Protein AF-A0A355IVJ0-F1 (afdb_monomer_lite)

Foldseek 3Di:
DDDDDDDDDDDDDWDWDDDPDDDDPLDDDPFGETEDDDLDLVRLLVVLVVCVVVVTQAYEEFHADPQLAGPLVSLLVSCVSNPPHAYEYEASCLVHPDNLVNLVSNLSSPHQEYEYCLNDQHVVVNQVSQQVSVVSCVNSHAYAHEHQDAPVCVVVSCVRHVHSHYDHPHND

pLDDT: mean 80.06, std 24.06, range [18.11, 98.75]

Radius of gyration: 15.62 Å; chains: 1; bounding box: 36×38×39 Å

Sequence (172 aa):
MKFVYISSFKNSQLSWFLYHWQSRPYVKYKSRFCIFTSEEPEIMKTDIQHCRELGVTGIVLGILTTGNQIDIERTRELVELAHPMQVTFHKAFDETPDYRQALEDVIAAGALRILTSGTKSTATEGSEILNEMIAQASGRIKIVAAGKITSENIDKLSKIINTNEFHGKRIV

Structure (mmCIF, N/CA/C/O backbone):
data_AF-A0A355IVJ0-F1
#
_entry.id   AF-A0A355IVJ0-F1
#
loop_
_atom_site.group_PDB
_atom_site.id
_atom_site.type_symbol
_atom_site.label_atom_id
_atom_site.label_alt_id
_atom_site.label_comp_id
_atom_site.label_asym_id
_atom_site.label_entity_id
_atom_site.label_seq_id
_atom_site.pdbx_PDB_ins_code
_atom_site.Cartn_x
_atom_site.Cartn_y
_atom_site.Cartn_z
_atom_site.occupancy
_atom_site.B_iso_or_equiv
_atom_site.auth_seq_id
_atom_site.auth_comp_id
_atom_site.auth_asym_id
_atom_site.auth_atom_id
_atom_site.pdbx_PDB_model_num
ATOM 1 N N . MET A 1 1 ? -8.416 17.408 -24.356 1.00 39.69 1 MET A N 1
ATOM 2 C CA . MET A 1 1 ? -7.538 18.235 -23.501 1.00 39.69 1 MET A CA 1
ATOM 3 C C . MET A 1 1 ? -8.299 18.613 -22.239 1.00 39.69 1 MET A C 1
ATOM 5 O O . MET A 1 1 ? -9.237 19.388 -22.333 1.00 39.69 1 MET A O 1
ATOM 9 N N . LYS A 1 2 ? -7.949 18.011 -21.099 1.00 18.11 2 LYS A N 1
ATOM 10 C CA . LYS A 1 2 ? -8.180 18.518 -19.736 1.00 18.11 2 LYS A CA 1
ATOM 11 C C . LYS A 1 2 ? -7.270 17.702 -18.817 1.00 18.11 2 LYS A C 1
ATOM 13 O O . LYS A 1 2 ? -7.340 16.479 -18.790 1.00 18.11 2 LYS A O 1
ATOM 18 N N . PHE A 1 3 ? -6.327 18.405 -18.210 1.00 25.77 3 PHE A N 1
ATOM 19 C CA . PHE A 1 3 ? -5.285 17.891 -17.332 1.00 25.77 3 PHE A CA 1
ATOM 20 C C . PHE A 1 3 ? -5.854 17.659 -15.931 1.00 25.77 3 PHE A C 1
ATOM 22 O O . PHE A 1 3 ? -6.713 18.432 -15.518 1.00 25.77 3 PHE A O 1
ATOM 29 N N . VAL A 1 4 ? -5.308 16.700 -15.170 1.00 23.66 4 VAL A N 1
ATOM 30 C CA . VAL A 1 4 ? -5.315 16.794 -13.701 1.00 23.66 4 VAL A CA 1
ATOM 31 C C . VAL A 1 4 ? -3.930 16.476 -13.129 1.00 23.66 4 VAL A C 1
ATOM 33 O O . VAL A 1 4 ? -3.169 15.610 -13.579 1.00 23.66 4 VAL A O 1
ATOM 36 N N . TYR A 1 5 ? -3.593 17.337 -12.187 1.00 23.28 5 TYR A N 1
ATOM 37 C CA . TYR A 1 5 ? -2.316 17.702 -11.613 1.00 23.28 5 TYR A CA 1
ATOM 38 C C . TYR A 1 5 ? -2.216 17.024 -10.238 1.00 23.28 5 TYR A C 1
ATOM 40 O O . TYR A 1 5 ? -3.223 16.905 -9.548 1.00 23.28 5 TYR A O 1
ATOM 48 N N . ILE A 1 6 ? -1.028 16.556 -9.853 1.00 26.31 6 ILE A N 1
ATOM 49 C CA . ILE A 1 6 ? -0.731 16.249 -8.449 1.00 26.31 6 ILE A CA 1
ATOM 50 C C . ILE A 1 6 ? 0.148 17.411 -8.015 1.00 26.31 6 ILE A C 1
ATOM 52 O O . ILE A 1 6 ? 1.312 17.467 -8.408 1.00 26.31 6 ILE A O 1
ATOM 56 N N . SER A 1 7 ? -0.416 18.357 -7.274 1.00 24.23 7 SER A N 1
ATOM 57 C CA . SER A 1 7 ? 0.382 19.260 -6.456 1.00 24.23 7 SER A CA 1
ATOM 58 C C . SER A 1 7 ? -0.069 19.154 -5.020 1.00 24.23 7 SER A C 1
ATOM 60 O O . SER A 1 7 ? -1.238 19.367 -4.711 1.00 24.23 7 SER A O 1
ATOM 62 N N . SER A 1 8 ? 0.908 18.874 -4.166 1.00 33.38 8 SER A N 1
ATOM 63 C CA . SER A 1 8 ? 0.961 19.377 -2.798 1.00 33.38 8 SER A CA 1
ATOM 64 C C . SER A 1 8 ? 0.423 20.811 -2.737 1.00 33.38 8 SER A C 1
ATOM 66 O O . SER A 1 8 ? 0.804 21.593 -3.601 1.00 33.38 8 SER A O 1
ATOM 68 N N . PHE A 1 9 ? -0.463 21.136 -1.788 1.00 29.95 9 PHE A N 1
ATOM 69 C CA . PHE A 1 9 ? -0.455 22.385 -1.008 1.00 29.95 9 PHE A CA 1
ATOM 70 C C . PHE A 1 9 ? -1.625 22.418 0.002 1.00 29.95 9 PHE A C 1
ATOM 72 O O . PHE A 1 9 ? -2.788 22.402 -0.377 1.00 29.95 9 PHE A O 1
ATOM 79 N N . LYS A 1 10 ? -1.242 22.460 1.285 1.00 33.12 10 LYS A N 1
ATOM 80 C CA . LYS A 1 10 ? -1.779 23.206 2.443 1.00 33.12 10 LYS A CA 1
ATOM 81 C C . LYS A 1 10 ? -3.287 23.538 2.496 1.00 33.12 10 LYS A C 1
ATOM 83 O O . LYS A 1 10 ? -3.787 24.307 1.688 1.00 33.12 10 LYS A O 1
ATOM 88 N N . ASN A 1 11 ? -3.901 23.125 3.608 1.00 31.59 11 ASN A N 1
ATOM 89 C CA . ASN A 1 11 ? -5.179 23.589 4.171 1.00 31.59 11 ASN A CA 1
ATOM 90 C C . ASN A 1 11 ? -6.473 23.051 3.527 1.00 31.59 11 ASN A C 1
ATOM 92 O O . ASN A 1 11 ? -7.209 23.777 2.874 1.00 31.59 11 ASN A O 1
ATOM 96 N N . SER A 1 12 ? -6.798 21.804 3.888 1.00 37.84 12 SER A N 1
ATOM 97 C CA . SER A 1 12 ? -8.143 21.198 3.968 1.00 37.84 12 SER A CA 1
ATOM 98 C C . SER A 1 12 ? -8.993 20.992 2.693 1.00 37.84 12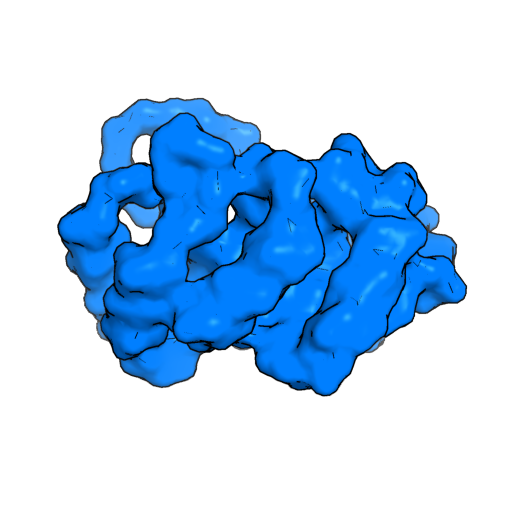 SER A C 1
ATOM 100 O O . SER A 1 12 ? -9.082 21.842 1.816 1.00 37.84 12 SER A O 1
ATOM 102 N N . GLN A 1 13 ? -9.717 19.862 2.732 1.00 42.84 13 GLN A N 1
ATOM 103 C CA . GLN A 1 13 ? -10.940 19.474 2.009 1.00 42.84 13 GLN A CA 1
ATOM 104 C C . GLN A 1 13 ? -10.810 18.807 0.624 1.00 42.84 13 GLN A C 1
ATOM 106 O O . GLN A 1 13 ? -10.668 19.451 -0.408 1.00 42.84 13 GLN A O 1
ATOM 111 N N . LEU A 1 14 ? -10.943 17.471 0.654 1.00 35.22 14 LEU A N 1
ATOM 112 C CA . LEU A 1 14 ? -11.490 16.567 -0.373 1.00 35.22 14 LEU A CA 1
ATOM 113 C C . LEU A 1 14 ? -11.208 16.898 -1.854 1.00 35.22 14 LEU A C 1
ATOM 115 O O . LEU A 1 14 ? -11.867 17.731 -2.475 1.00 35.22 14 LEU A O 1
ATOM 119 N N . SER A 1 15 ? -10.331 16.105 -2.484 1.00 36.91 15 SER A N 1
ATOM 120 C CA . SER A 1 15 ? -10.217 16.063 -3.949 1.00 36.91 15 SER A CA 1
ATOM 121 C C . SER A 1 15 ? -11.102 14.956 -4.543 1.00 36.91 15 SER A C 1
ATOM 123 O O . SER A 1 15 ? -10.927 13.768 -4.268 1.00 36.91 15 SER A O 1
ATOM 125 N N . TRP A 1 16 ? -12.075 15.346 -5.371 1.00 34.88 16 TRP A N 1
ATOM 126 C CA . TRP A 1 16 ? -12.941 14.425 -6.112 1.00 34.88 16 TRP A CA 1
ATOM 127 C C . TRP A 1 16 ? -12.289 14.013 -7.431 1.00 34.88 16 TRP A C 1
ATOM 129 O O . TRP A 1 16 ? -12.032 14.860 -8.286 1.00 34.88 16 TRP A O 1
ATOM 139 N N . PHE A 1 17 ? -12.112 12.710 -7.655 1.00 35.81 17 PHE A N 1
ATOM 140 C CA . PHE A 1 17 ? -11.726 12.189 -8.965 1.00 35.81 17 PHE A CA 1
ATOM 141 C C . PHE A 1 17 ? -12.878 11.402 -9.606 1.00 35.81 17 PHE A C 1
ATOM 143 O O . PHE A 1 17 ? -13.238 10.307 -9.174 1.00 35.81 17 PHE A O 1
ATOM 150 N N . LEU A 1 18 ? -13.451 11.959 -10.678 1.00 29.41 18 LEU A N 1
ATOM 151 C CA . LEU A 1 18 ? -14.321 11.244 -11.615 1.00 29.41 18 LEU A CA 1
ATOM 152 C C . LEU A 1 18 ? -13.443 10.613 -12.701 1.00 29.41 18 LEU A C 1
ATOM 154 O O . LEU A 1 18 ? -13.038 11.293 -13.639 1.00 29.41 18 LEU A O 1
ATOM 158 N N . TYR A 1 19 ? -13.158 9.316 -12.595 1.00 33.94 19 TYR A N 1
ATOM 159 C CA . TYR A 1 19 ? -12.559 8.572 -13.703 1.00 33.94 19 TYR A CA 1
ATOM 160 C C . TYR A 1 19 ? -13.661 7.937 -14.561 1.00 33.94 19 TYR A C 1
ATOM 162 O O . TYR A 1 19 ? -14.462 7.130 -14.087 1.00 33.94 19 TYR A O 1
ATOM 170 N N . HIS A 1 20 ? -13.704 8.293 -15.846 1.00 27.45 20 HIS A N 1
ATOM 171 C CA . HIS A 1 20 ? -14.406 7.524 -16.873 1.00 27.45 20 HIS A CA 1
ATOM 172 C C . HIS A 1 20 ? -13.421 6.530 -17.486 1.00 27.45 20 HIS A C 1
ATOM 174 O O . HIS A 1 20 ? -12.603 6.886 -18.325 1.00 27.45 20 HIS A O 1
ATOM 180 N N . TRP A 1 21 ? -13.494 5.282 -17.024 1.00 37.47 21 TRP A N 1
ATOM 181 C CA . TRP A 1 21 ? -12.596 4.208 -17.434 1.00 37.47 21 TRP A CA 1
ATOM 182 C C . TRP A 1 21 ? -13.179 3.426 -18.618 1.00 37.47 21 TRP A C 1
ATOM 184 O O . TRP A 1 21 ? -14.100 2.624 -18.436 1.00 37.47 21 TRP A O 1
ATOM 194 N N . GLN A 1 22 ? -12.678 3.652 -19.835 1.00 27.97 22 GLN A N 1
ATOM 195 C CA . GLN A 1 22 ? -13.013 2.803 -20.984 1.00 27.97 22 GLN A CA 1
ATOM 196 C C . GLN A 1 22 ? -12.152 1.530 -20.996 1.00 27.97 22 GLN A C 1
ATOM 198 O O . GLN A 1 22 ? -10.957 1.542 -20.717 1.00 27.97 22 GLN A O 1
ATOM 203 N N . SER A 1 23 ? -12.810 0.416 -21.307 1.00 31.77 23 SER A N 1
ATOM 204 C CA . SER A 1 23 ? -12.329 -0.966 -21.273 1.00 31.77 23 SER A CA 1
ATOM 205 C C . SER A 1 23 ? -10.988 -1.192 -21.985 1.00 31.77 23 SER A C 1
ATOM 207 O O . SER A 1 23 ? -10.923 -1.196 -23.214 1.00 31.77 23 SER A O 1
ATOM 209 N N . ARG A 1 24 ? -9.940 -1.485 -21.204 1.00 39.56 24 ARG A N 1
ATOM 210 C CA . ARG A 1 24 ? -8.708 -2.163 -21.642 1.00 39.56 24 ARG A CA 1
ATOM 211 C C . ARG A 1 24 ? -8.540 -3.463 -20.838 1.00 39.56 24 ARG A C 1
ATOM 213 O O . ARG A 1 24 ? -8.935 -3.481 -19.672 1.00 39.56 24 ARG A O 1
ATOM 220 N N . PRO A 1 25 ? -7.958 -4.534 -21.411 1.00 41.66 25 PRO A N 1
ATOM 221 C CA . PRO A 1 25 ? -7.935 -5.876 -20.804 1.00 41.66 25 PRO A CA 1
ATOM 222 C C . PRO A 1 25 ? -7.229 -5.969 -19.439 1.00 41.66 25 PRO A C 1
ATOM 224 O O . PRO A 1 25 ? -7.447 -6.936 -18.717 1.00 41.66 25 PRO A O 1
ATOM 227 N N . TYR A 1 26 ? -6.445 -4.956 -19.061 1.00 41.47 26 TYR A N 1
ATOM 228 C CA . TYR A 1 26 ? -5.620 -4.945 -17.849 1.00 41.47 26 TYR A CA 1
ATOM 229 C C . TYR A 1 26 ? -6.186 -4.128 -16.681 1.00 41.47 26 TYR A C 1
ATOM 231 O O . TYR A 1 26 ? -5.551 -4.067 -15.637 1.00 41.47 26 TYR A O 1
ATOM 239 N N . VAL A 1 27 ? -7.353 -3.484 -16.816 1.00 38.84 27 VAL A N 1
ATOM 240 C CA . VAL A 1 27 ? -7.936 -2.703 -15.710 1.00 38.84 27 VAL A CA 1
ATOM 241 C C . VAL A 1 27 ? -9.449 -2.882 -15.663 1.00 38.84 27 VAL A C 1
ATOM 243 O O . VAL A 1 27 ? -10.167 -2.562 -16.612 1.00 38.84 27 VAL A O 1
ATOM 246 N N . LYS A 1 28 ? -9.928 -3.412 -14.533 1.00 34.94 28 LYS A N 1
ATOM 247 C CA . LYS A 1 28 ? -11.289 -3.937 -14.353 1.00 34.94 28 LYS A CA 1
ATOM 248 C C . LYS A 1 28 ? -12.100 -3.247 -13.245 1.00 34.94 28 LYS A C 1
ATOM 250 O O . LYS A 1 28 ? -12.957 -3.891 -12.649 1.00 34.94 28 LYS A O 1
ATOM 255 N N . TYR A 1 29 ? -11.900 -1.955 -12.966 1.00 35.50 29 TYR A N 1
ATOM 256 C CA . TYR A 1 29 ? -12.666 -1.295 -11.895 1.00 35.50 29 TYR A CA 1
ATOM 257 C C . TYR A 1 29 ? -13.297 0.039 -12.326 1.00 35.50 29 TYR A C 1
ATOM 259 O O . TYR A 1 29 ? -12.627 1.056 -12.470 1.00 35.50 29 TYR A O 1
ATOM 267 N N . LYS A 1 30 ? -14.631 0.040 -12.489 1.00 36.62 30 LYS A N 1
ATOM 268 C CA . LYS A 1 30 ? -15.478 1.250 -12.464 1.00 36.62 30 LYS A CA 1
ATOM 269 C C . LYS A 1 30 ? -15.680 1.680 -11.006 1.00 36.62 30 LYS A C 1
ATOM 271 O O . LYS A 1 30 ? -16.764 1.511 -10.457 1.00 36.62 30 LYS A O 1
ATOM 276 N N . SER A 1 31 ? -14.637 2.160 -10.346 1.00 48.16 31 SER A N 1
ATOM 277 C CA . SER A 1 31 ? -14.688 2.466 -8.911 1.00 48.16 31 SER A CA 1
ATOM 278 C C . SER A 1 31 ? -14.420 3.943 -8.644 1.00 48.16 31 SER A C 1
ATOM 280 O O . SER A 1 31 ? -13.450 4.507 -9.148 1.00 48.16 31 SER A O 1
ATOM 282 N N . ARG A 1 32 ? -15.293 4.562 -7.842 1.00 58.75 32 ARG A N 1
ATOM 283 C CA . ARG A 1 32 ? -15.117 5.920 -7.307 1.00 58.75 32 ARG A CA 1
ATOM 284 C C . ARG A 1 32 ? -14.313 5.800 -6.015 1.00 58.75 32 ARG A C 1
ATOM 286 O O . ARG A 1 32 ? -14.686 4.990 -5.163 1.00 58.75 32 ARG A O 1
ATOM 293 N N . PHE A 1 33 ? -13.237 6.576 -5.899 1.00 58.03 33 PHE A N 1
ATOM 294 C CA . PHE A 1 33 ? -12.372 6.602 -4.721 1.00 58.03 33 PHE A CA 1
ATOM 295 C C . PHE A 1 33 ? -12.232 8.019 -4.169 1.00 58.03 33 PHE A C 1
ATOM 297 O O . PHE A 1 33 ? -12.072 8.961 -4.945 1.00 58.03 33 PHE A O 1
ATOM 304 N N . CYS A 1 34 ? -12.234 8.148 -2.843 1.00 69.75 34 CYS A N 1
ATOM 305 C CA . CYS A 1 34 ? -11.724 9.334 -2.151 1.00 69.75 34 CYS A CA 1
ATOM 306 C C . CYS A 1 34 ? -10.247 9.123 -1.796 1.00 69.75 34 CYS A C 1
ATOM 308 O O . CYS A 1 34 ? -9.872 8.012 -1.425 1.00 69.75 34 CYS A O 1
ATOM 310 N N . ILE A 1 35 ? -9.413 10.159 -1.920 1.00 71.94 35 ILE A N 1
ATOM 311 C CA . ILE A 1 35 ? -7.981 10.097 -1.586 1.00 71.94 35 ILE A CA 1
ATOM 312 C C . ILE A 1 35 ? -7.712 11.017 -0.400 1.00 71.94 35 ILE A C 1
ATOM 314 O O . ILE A 1 35 ? -8.004 12.212 -0.469 1.00 71.94 35 ILE A O 1
ATOM 318 N N . PHE A 1 36 ? -7.121 10.461 0.652 1.00 71.44 36 PHE A N 1
ATOM 319 C CA . PHE A 1 36 ? -6.747 11.172 1.866 1.00 71.44 36 PHE A CA 1
ATOM 320 C C . PHE A 1 36 ? -5.235 11.331 1.945 1.00 71.44 36 PHE A C 1
ATOM 322 O O . PHE A 1 36 ? -4.497 10.371 1.744 1.00 71.44 36 PHE A O 1
ATOM 329 N N . THR A 1 37 ? -4.792 12.554 2.230 1.00 64.38 37 THR A N 1
ATOM 330 C CA . THR A 1 37 ? -3.374 12.906 2.423 1.00 64.38 37 THR A CA 1
ATOM 331 C C . THR A 1 37 ? -3.131 13.653 3.733 1.00 64.38 37 THR A C 1
ATOM 333 O O . THR A 1 37 ? -2.023 14.124 3.960 1.00 64.38 37 THR A O 1
ATOM 336 N N . SER A 1 38 ? -4.173 13.860 4.545 1.00 61.69 38 SER A N 1
ATOM 337 C CA . SER A 1 38 ? -4.025 14.473 5.865 1.00 61.69 38 SER A CA 1
ATOM 338 C C . SER A 1 38 ? -3.501 13.434 6.849 1.00 61.69 38 SER A C 1
ATOM 340 O O . SER A 1 38 ? -3.939 12.288 6.806 1.00 61.69 38 SER A O 1
ATOM 342 N N . GLU A 1 39 ? -2.615 13.849 7.749 1.00 63.94 39 GLU A N 1
ATOM 343 C CA . GLU A 1 39 ? -2.192 13.047 8.903 1.00 63.94 39 GLU A CA 1
ATOM 344 C C . GLU A 1 39 ? -3.119 13.245 10.114 1.00 63.94 39 GLU A C 1
ATOM 346 O O . GLU A 1 39 ? -2.893 12.651 11.163 1.00 63.94 39 GLU A O 1
ATOM 351 N N . GLU A 1 40 ? -4.162 14.077 9.988 1.00 76.00 40 GLU A N 1
ATOM 352 C CA . GLU A 1 40 ? -5.119 14.375 11.057 1.00 76.00 40 GLU A CA 1
ATOM 353 C C . GLU A 1 40 ? -6.302 13.389 11.016 1.00 76.00 40 GLU A C 1
ATOM 355 O O . GLU A 1 40 ? -7.203 13.540 10.178 1.00 76.00 40 GLU A O 1
ATOM 360 N N . PRO A 1 41 ? -6.361 12.391 11.922 1.00 73.69 41 PRO A N 1
ATOM 361 C CA . PRO A 1 41 ? -7.311 11.285 11.802 1.00 73.69 41 PRO A CA 1
ATOM 362 C C . PRO A 1 41 ? -8.770 11.729 11.929 1.00 73.69 41 PRO A C 1
ATOM 364 O O . PRO A 1 41 ? -9.636 11.192 11.248 1.00 73.69 41 PRO A O 1
ATOM 367 N N . GLU A 1 42 ? -9.059 12.740 12.749 1.00 80.75 42 GLU A N 1
ATOM 368 C CA . GLU A 1 42 ? -10.431 13.224 12.972 1.00 80.75 42 GLU A CA 1
ATOM 369 C C . GLU A 1 42 ? -11.048 13.871 11.721 1.00 80.75 42 GLU A C 1
ATOM 371 O O . GLU A 1 42 ? -12.237 13.692 11.435 1.00 80.75 42 GLU A O 1
ATOM 376 N N . ILE A 1 43 ? -10.229 14.553 10.911 1.00 81.75 43 ILE A N 1
ATOM 377 C CA . ILE A 1 43 ? -10.675 15.076 9.613 1.00 81.75 43 ILE A CA 1
ATOM 378 C C . ILE A 1 43 ? -10.956 13.915 8.660 1.00 81.75 43 ILE A C 1
ATOM 380 O O . ILE A 1 43 ? -12.011 13.878 8.026 1.00 81.75 43 ILE A O 1
ATOM 384 N N . MET A 1 44 ? -10.057 12.926 8.608 1.00 83.25 44 MET A N 1
ATOM 385 C CA . MET A 1 44 ? -10.242 11.747 7.759 1.00 83.25 44 MET A CA 1
ATOM 386 C C . MET A 1 44 ? -11.517 10.983 8.119 1.00 83.25 44 MET A C 1
ATOM 388 O O . MET A 1 44 ? -12.236 10.556 7.222 1.00 83.25 44 MET A O 1
ATOM 392 N N . LYS A 1 45 ? -11.842 10.841 9.410 1.00 88.75 45 LYS A N 1
ATOM 393 C CA . LYS A 1 45 ? -13.079 10.179 9.854 1.00 88.75 45 LYS A CA 1
ATOM 394 C C . LYS A 1 45 ? -14.322 10.878 9.314 1.00 88.75 45 LYS A C 1
ATOM 396 O O . LYS A 1 45 ? -15.194 10.224 8.740 1.00 88.75 45 LYS A O 1
ATOM 401 N N . THR A 1 46 ? -14.374 12.201 9.451 1.00 85.56 46 THR A N 1
ATOM 402 C CA . THR A 1 46 ? -15.484 13.019 8.941 1.00 85.56 46 THR A CA 1
ATOM 403 C C . THR A 1 46 ? -15.613 12.876 7.423 1.00 85.56 46 THR A C 1
ATOM 405 O O . THR A 1 46 ? -16.698 12.634 6.895 1.00 85.56 46 THR A O 1
ATOM 408 N N . ASP A 1 47 ? -14.496 12.933 6.702 1.00 83.75 47 ASP A N 1
ATOM 409 C CA . ASP A 1 47 ? -14.510 12.808 5.249 1.00 83.75 47 ASP A CA 1
ATOM 410 C C . ASP A 1 47 ? -14.888 11.396 4.763 1.00 83.75 47 ASP A C 1
ATOM 412 O O . ASP A 1 47 ? -15.577 11.250 3.751 1.00 83.75 47 ASP A O 1
ATOM 416 N N . ILE A 1 48 ? -14.485 10.341 5.479 1.00 87.06 48 ILE A N 1
ATOM 417 C CA . ILE A 1 48 ? -14.882 8.958 5.175 1.00 87.06 48 ILE A CA 1
ATOM 418 C C . ILE A 1 48 ? -16.402 8.801 5.281 1.00 87.06 48 ILE A C 1
ATOM 420 O O . ILE A 1 48 ? -17.004 8.149 4.423 1.00 87.06 48 ILE A O 1
ATOM 424 N N . GLN A 1 49 ? -17.033 9.420 6.283 1.00 86.69 49 GLN A N 1
ATOM 425 C CA . GLN A 1 49 ? -18.491 9.404 6.425 1.00 86.69 49 GLN A CA 1
ATOM 426 C C . GLN A 1 49 ? -19.171 10.060 5.217 1.00 86.69 49 GLN A C 1
ATOM 428 O O . GLN A 1 49 ? -20.034 9.433 4.599 1.00 86.69 49 GLN A O 1
ATOM 433 N N . HIS A 1 50 ? -18.707 11.239 4.793 1.00 83.00 50 HIS A N 1
ATOM 434 C CA . HIS A 1 50 ? -19.214 11.897 3.584 1.00 83.00 50 HIS A CA 1
ATOM 435 C C . HIS A 1 50 ? -19.026 11.040 2.322 1.00 83.00 50 HIS A C 1
ATOM 437 O O . HIS A 1 50 ? -19.931 10.918 1.495 1.00 83.00 50 HIS A O 1
ATOM 443 N N . CYS A 1 51 ? -17.865 10.398 2.162 1.00 81.94 51 CYS A N 1
ATOM 444 C CA . CYS A 1 51 ? -17.615 9.493 1.040 1.00 81.94 51 CYS A CA 1
ATOM 445 C C . CYS A 1 51 ? -18.614 8.324 1.023 1.00 81.94 51 CYS A C 1
ATOM 447 O O . CYS A 1 51 ? -19.121 7.961 -0.046 1.00 81.94 51 CYS A O 1
ATOM 449 N N . ARG A 1 52 ? -18.957 7.781 2.198 1.00 83.50 52 ARG A N 1
ATOM 450 C CA . ARG A 1 52 ? -19.956 6.715 2.332 1.00 83.50 52 ARG A CA 1
ATOM 451 C C . ARG A 1 52 ? -21.345 7.176 1.896 1.00 83.50 52 ARG A C 1
ATOM 453 O O . ARG A 1 52 ? -22.004 6.469 1.138 1.00 83.50 52 ARG A O 1
ATOM 460 N N . GLU A 1 53 ? -21.769 8.360 2.328 1.00 83.88 53 GLU A N 1
ATOM 461 C CA . GLU A 1 53 ? -23.058 8.960 1.944 1.00 83.88 53 GLU A CA 1
ATOM 462 C C . GLU A 1 53 ? -23.166 9.194 0.433 1.00 83.88 53 GLU A C 1
ATOM 464 O O . GLU A 1 53 ? -24.232 9.035 -0.161 1.00 83.88 53 GLU A O 1
ATOM 469 N N . LEU A 1 54 ? -22.041 9.494 -0.215 1.00 81.19 54 LEU A N 1
ATOM 470 C CA . LEU A 1 54 ? -21.957 9.707 -1.660 1.00 81.19 54 LEU A CA 1
ATOM 471 C C . LEU A 1 54 ? -21.874 8.406 -2.474 1.00 81.19 54 LEU A C 1
ATOM 473 O O . LEU A 1 54 ? -21.789 8.449 -3.708 1.00 81.19 54 LEU A O 1
ATOM 477 N N . GLY A 1 55 ? -21.911 7.250 -1.804 1.00 80.88 55 GLY A N 1
ATOM 478 C CA . GLY A 1 55 ? -21.939 5.936 -2.437 1.00 80.88 55 GLY A CA 1
ATOM 479 C C . GLY A 1 55 ? -20.661 5.610 -3.208 1.00 80.88 55 GLY A C 1
ATOM 480 O O . GLY A 1 55 ? -20.719 4.927 -4.236 1.00 80.88 55 GLY A O 1
ATOM 481 N N . VAL A 1 56 ? -19.504 6.126 -2.774 1.00 82.31 56 VAL A N 1
ATOM 482 C CA . VAL A 1 56 ? -18.230 5.719 -3.378 1.00 82.31 56 VAL A CA 1
ATOM 483 C C . VAL A 1 56 ? -17.900 4.277 -2.992 1.00 82.31 56 VAL A C 1
ATOM 485 O O . VAL A 1 56 ? -18.330 3.757 -1.970 1.00 82.31 56 VAL A O 1
ATOM 488 N N . THR A 1 57 ? -17.142 3.594 -3.843 1.00 83.12 57 THR A N 1
ATOM 489 C CA . THR A 1 57 ? -16.884 2.150 -3.705 1.00 83.12 57 THR A CA 1
ATOM 490 C C . THR A 1 57 ? -15.625 1.837 -2.900 1.00 83.12 57 THR A C 1
ATOM 492 O O . THR A 1 57 ? -15.362 0.681 -2.568 1.00 83.12 57 THR A O 1
ATOM 495 N N . GLY A 1 58 ? -14.810 2.853 -2.631 1.00 87.06 58 GLY A N 1
ATOM 496 C CA . GLY A 1 58 ? -13.546 2.697 -1.941 1.00 87.06 58 GLY A CA 1
ATOM 497 C C . GLY A 1 58 ? -12.926 4.020 -1.537 1.00 87.06 58 GLY A C 1
ATOM 498 O O . GLY A 1 58 ? -13.354 5.089 -1.971 1.00 87.06 58 GLY A O 1
ATOM 499 N N . ILE A 1 59 ? -11.866 3.928 -0.751 1.00 88.00 59 ILE A N 1
ATOM 500 C CA . ILE A 1 59 ? -11.023 5.052 -0.362 1.00 88.00 59 ILE A CA 1
ATOM 501 C C . ILE A 1 59 ? -9.545 4.664 -0.454 1.00 88.00 59 ILE A C 1
ATOM 503 O O . ILE A 1 59 ? -9.185 3.484 -0.475 1.00 88.00 59 ILE A O 1
ATOM 507 N N . VAL A 1 60 ? -8.689 5.673 -0.527 1.00 91.50 60 VAL A N 1
ATOM 508 C CA . VAL A 1 60 ? -7.236 5.555 -0.595 1.00 91.50 60 VAL A CA 1
ATOM 509 C C . VAL A 1 60 ? -6.655 6.414 0.522 1.00 91.50 60 VAL A C 1
ATOM 511 O O . VAL A 1 60 ? -6.939 7.608 0.580 1.00 91.50 60 VAL A O 1
ATOM 514 N N . LEU A 1 61 ? -5.866 5.818 1.409 1.00 90.88 61 LEU A N 1
ATOM 515 C CA . LEU A 1 61 ? -5.274 6.486 2.573 1.00 90.88 61 LEU A CA 1
ATOM 516 C C . LEU A 1 61 ? -3.932 5.853 2.926 1.00 90.88 61 LEU A C 1
ATOM 518 O O . LEU A 1 61 ? -3.570 4.827 2.362 1.00 90.88 61 LEU A O 1
ATOM 522 N N . GLY A 1 62 ? -3.212 6.414 3.882 1.00 90.75 62 GLY A N 1
ATOM 523 C CA . GLY A 1 62 ? -2.095 5.740 4.526 1.00 90.75 62 GLY A CA 1
ATOM 524 C C . GLY A 1 62 ? -1.543 6.607 5.639 1.00 90.75 62 GLY A C 1
ATOM 525 O O . GLY A 1 62 ? -1.324 7.797 5.437 1.00 90.75 62 GLY A O 1
ATOM 526 N N . ILE A 1 63 ? -1.360 6.008 6.810 1.00 91.75 63 ILE A N 1
ATOM 527 C CA . ILE A 1 63 ? -0.891 6.703 8.004 1.00 91.75 63 ILE A CA 1
ATOM 528 C C . ILE A 1 63 ? 0.393 6.031 8.457 1.00 91.75 63 ILE A C 1
ATOM 530 O O . ILE A 1 63 ? 0.443 4.807 8.619 1.00 91.75 63 ILE A O 1
ATOM 534 N N . LEU A 1 64 ? 1.420 6.849 8.650 1.00 92.38 64 LEU A N 1
ATOM 535 C CA . LEU A 1 64 ? 2.682 6.433 9.228 1.00 92.38 64 LEU A CA 1
ATOM 536 C C . LEU A 1 64 ? 2.835 7.030 10.628 1.00 92.38 64 LEU A C 1
ATOM 538 O O . LEU A 1 64 ? 2.309 8.096 10.944 1.00 92.38 64 LEU A O 1
ATOM 542 N N . THR A 1 65 ? 3.584 6.329 11.463 1.00 92.31 65 THR A N 1
ATOM 543 C CA . THR A 1 65 ? 4.124 6.848 12.718 1.00 92.31 65 THR A CA 1
ATOM 544 C C . THR A 1 65 ? 5.288 7.802 12.434 1.00 92.31 65 THR A C 1
ATOM 546 O O . THR A 1 65 ? 5.827 7.836 11.329 1.00 92.31 65 THR A O 1
ATOM 549 N N . THR A 1 66 ? 5.763 8.522 13.453 1.00 90.06 66 THR A N 1
ATOM 550 C CA . THR A 1 66 ? 6.952 9.392 13.341 1.00 90.06 66 THR A CA 1
ATOM 551 C C . THR A 1 66 ? 8.236 8.646 12.959 1.00 90.06 66 THR A C 1
ATOM 553 O O . THR A 1 66 ? 9.198 9.273 12.526 1.00 90.06 66 THR A O 1
ATOM 556 N N . GLY A 1 67 ? 8.263 7.318 13.117 1.00 90.44 67 GLY A N 1
ATOM 557 C CA . GLY A 1 67 ? 9.356 6.448 12.680 1.00 90.44 67 GLY A CA 1
ATOM 558 C C . GLY A 1 67 ? 9.174 5.866 11.276 1.00 90.44 67 GLY A C 1
ATOM 559 O O . GLY A 1 67 ? 9.885 4.928 10.938 1.00 90.44 67 GLY A O 1
ATOM 560 N N . ASN A 1 68 ? 8.212 6.361 10.490 1.00 92.75 68 ASN A N 1
ATOM 561 C CA . ASN A 1 68 ? 7.826 5.835 9.176 1.00 92.75 68 ASN A CA 1
ATOM 562 C C . ASN A 1 68 ? 7.342 4.372 9.178 1.00 92.75 68 ASN A C 1
ATOM 564 O O . ASN A 1 68 ? 7.307 3.731 8.132 1.00 92.75 68 ASN A O 1
ATOM 568 N N . GLN A 1 69 ? 6.912 3.848 10.329 1.00 95.81 69 GLN A N 1
ATOM 569 C CA . GLN A 1 69 ? 6.202 2.564 10.400 1.00 95.81 69 GLN A CA 1
ATOM 570 C C . GLN A 1 69 ? 4.713 2.765 10.142 1.00 95.81 69 GLN A C 1
ATOM 572 O O . GLN A 1 69 ? 4.196 3.845 10.416 1.00 95.81 69 GLN A O 1
ATOM 577 N N . ILE A 1 70 ? 4.009 1.730 9.689 1.00 96.38 70 ILE A N 1
ATOM 578 C CA . ILE A 1 70 ? 2.550 1.773 9.541 1.00 96.38 70 ILE A CA 1
ATOM 579 C C . ILE A 1 70 ? 1.903 2.009 10.911 1.00 96.38 70 ILE A C 1
ATOM 581 O O . ILE A 1 70 ? 2.174 1.287 11.869 1.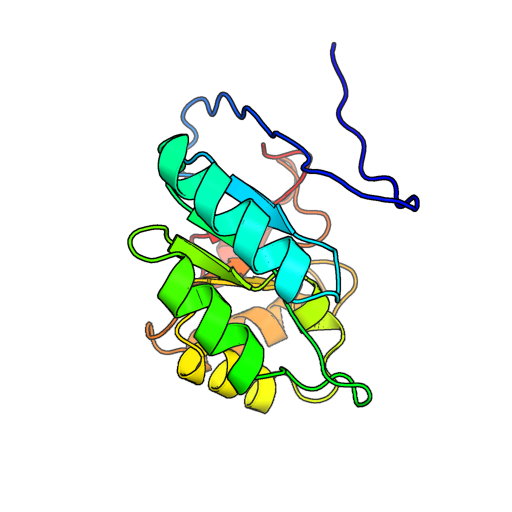00 96.38 70 ILE A O 1
ATOM 585 N N . ASP A 1 71 ? 1.023 3.006 11.011 1.00 95.75 71 ASP A N 1
ATOM 586 C CA . ASP A 1 71 ? 0.201 3.202 12.208 1.00 95.75 71 ASP A CA 1
ATOM 587 C C . ASP A 1 71 ? -1.001 2.249 12.146 1.00 95.75 71 ASP A C 1
ATOM 589 O O . ASP A 1 71 ? -2.043 2.558 11.558 1.00 95.75 71 ASP A O 1
ATOM 593 N N . ILE A 1 72 ? -0.821 1.038 12.682 1.00 97.06 72 ILE A N 1
ATOM 594 C CA . ILE A 1 72 ? -1.796 -0.056 12.573 1.00 97.06 72 ILE A CA 1
ATOM 595 C C . ILE A 1 72 ? -3.127 0.318 13.226 1.00 97.06 72 ILE A C 1
ATOM 597 O O . ILE A 1 72 ? -4.181 0.046 12.655 1.00 97.06 72 ILE A O 1
ATOM 601 N N . GLU A 1 73 ? -3.094 0.919 14.417 1.00 96.19 73 GLU A N 1
ATOM 602 C CA . GLU A 1 73 ? -4.301 1.236 15.187 1.00 96.19 73 GLU A CA 1
ATOM 603 C C . GLU A 1 73 ? -5.159 2.267 14.459 1.00 96.19 73 GLU A C 1
ATOM 605 O O . GLU A 1 73 ? -6.341 2.017 14.212 1.00 96.19 73 GLU A O 1
ATOM 610 N N . ARG A 1 74 ? -4.556 3.381 14.025 1.00 93.94 74 ARG A N 1
ATOM 611 C CA . ARG A 1 74 ? -5.291 4.419 13.290 1.00 93.94 74 ARG A CA 1
ATOM 612 C C . ARG A 1 74 ? -5.726 3.942 11.913 1.00 93.94 74 ARG A C 1
ATOM 614 O O . ARG A 1 74 ? -6.835 4.243 11.482 1.00 93.94 74 ARG A O 1
ATOM 621 N N . THR A 1 75 ? -4.885 3.172 11.220 1.00 95.69 75 THR A N 1
ATOM 622 C CA . THR A 1 75 ? -5.260 2.603 9.918 1.00 95.69 75 THR A CA 1
ATOM 623 C C . THR A 1 75 ? -6.457 1.665 10.068 1.00 95.69 75 THR A C 1
ATOM 625 O O . THR A 1 75 ? -7.396 1.766 9.281 1.00 95.69 75 THR A O 1
ATOM 628 N N . ARG A 1 76 ? -6.469 0.804 11.096 1.00 97.56 76 ARG A N 1
ATOM 629 C CA . ARG A 1 76 ? -7.588 -0.104 11.382 1.00 97.56 76 ARG A CA 1
ATOM 630 C C . ARG A 1 76 ? -8.879 0.655 11.659 1.00 97.56 76 ARG A C 1
ATOM 632 O O . ARG A 1 76 ? -9.899 0.333 11.062 1.00 97.56 76 ARG A O 1
ATOM 639 N N . GLU A 1 77 ? -8.827 1.690 12.493 1.00 96.12 77 GLU A N 1
ATOM 640 C CA . GLU A 1 77 ? -10.003 2.507 12.810 1.00 96.12 77 GLU A CA 1
ATOM 641 C C . GLU A 1 77 ? -10.637 3.110 11.541 1.00 96.12 77 GLU A C 1
ATOM 643 O O . GLU A 1 77 ? -11.853 3.053 11.347 1.00 96.12 77 GLU A O 1
ATOM 648 N N . LEU A 1 78 ? -9.815 3.638 10.628 1.00 94.19 78 LEU A N 1
ATOM 649 C CA . LEU A 1 78 ? -10.307 4.195 9.366 1.00 94.19 78 LEU A CA 1
ATOM 650 C C . LEU A 1 78 ? -10.819 3.118 8.403 1.00 94.19 78 LEU A C 1
ATOM 652 O O . LEU A 1 78 ? -11.784 3.363 7.678 1.00 94.19 78 LEU A O 1
ATOM 656 N N . VAL A 1 79 ? -10.200 1.935 8.388 1.00 96.00 79 VAL A N 1
ATOM 657 C CA . VAL A 1 79 ? -10.674 0.785 7.605 1.00 96.00 79 VAL A CA 1
ATOM 658 C C . VAL A 1 79 ? -12.052 0.332 8.078 1.00 96.00 79 VAL A C 1
ATOM 660 O O . VAL A 1 79 ? -12.947 0.135 7.254 1.00 96.00 79 VAL A O 1
ATOM 663 N N . GLU A 1 80 ? -12.247 0.215 9.389 1.00 96.38 80 GLU A N 1
ATOM 664 C CA . GLU A 1 80 ? -13.528 -0.158 9.989 1.00 96.38 80 GLU A CA 1
ATOM 665 C C . GLU A 1 80 ? -14.607 0.887 9.689 1.00 96.38 80 GLU A C 1
ATOM 667 O O . GLU A 1 80 ? -15.704 0.538 9.245 1.00 96.38 80 GLU A O 1
ATOM 672 N N . LEU A 1 81 ? -14.280 2.175 9.830 1.00 95.25 81 LEU A N 1
ATOM 673 C CA . LEU A 1 81 ? -15.199 3.270 9.520 1.00 95.25 81 LEU A CA 1
ATOM 674 C C . LEU A 1 81 ? -15.592 3.312 8.035 1.00 95.25 81 LEU A C 1
ATOM 676 O O . LEU A 1 81 ? -16.722 3.676 7.693 1.00 95.25 81 LEU A O 1
ATOM 680 N N . ALA A 1 82 ? -14.667 2.940 7.149 1.00 93.56 82 ALA A N 1
ATOM 681 C CA . ALA A 1 82 ? -14.892 2.927 5.713 1.00 93.56 82 ALA A CA 1
ATOM 682 C C . ALA A 1 82 ? -15.830 1.806 5.260 1.00 93.56 82 ALA A C 1
ATOM 684 O O . ALA A 1 82 ? -16.406 1.920 4.178 1.00 93.56 82 ALA A O 1
ATOM 685 N N . HIS A 1 83 ? -16.017 0.742 6.045 1.00 92.88 83 HIS A N 1
ATOM 686 C CA . HIS A 1 83 ? -16.844 -0.394 5.646 1.00 92.88 83 HIS A CA 1
ATOM 687 C C . HIS A 1 83 ? -18.270 0.050 5.233 1.00 92.88 83 HIS A C 1
ATOM 689 O O . HIS A 1 83 ? -18.912 0.827 5.949 1.00 92.88 83 HIS A O 1
ATOM 695 N N . PRO A 1 84 ? -18.813 -0.426 4.088 1.00 93.06 84 PRO A N 1
ATOM 696 C CA . PRO A 1 84 ? -18.317 -1.502 3.213 1.00 93.06 84 PRO A CA 1
ATOM 697 C C . PRO A 1 84 ? -17.395 -1.046 2.061 1.00 93.06 84 PRO A C 1
ATOM 699 O O . PRO A 1 84 ? -17.142 -1.813 1.131 1.00 93.06 84 PRO A O 1
ATOM 702 N N . MET A 1 85 ? -16.919 0.200 2.065 1.00 92.44 85 MET A N 1
ATOM 703 C CA . MET A 1 85 ? -15.999 0.706 1.044 1.00 92.44 85 MET A CA 1
ATOM 704 C C . MET A 1 85 ? -14.646 -0.009 1.124 1.00 92.44 85 MET A C 1
ATOM 706 O O . MET A 1 85 ? -14.129 -0.304 2.198 1.00 92.44 85 MET A O 1
ATOM 710 N N . GLN A 1 86 ? -14.037 -0.263 -0.032 1.00 92.38 86 GLN A N 1
ATOM 711 C CA . GLN A 1 86 ? -12.731 -0.918 -0.106 1.00 92.38 86 GLN A CA 1
ATOM 712 C C . GLN A 1 86 ? -11.596 0.070 0.178 1.00 92.38 86 GLN A C 1
ATOM 714 O O . GLN A 1 86 ? -11.510 1.106 -0.479 1.00 92.38 86 GLN A O 1
ATOM 719 N N . VAL A 1 87 ? -10.669 -0.282 1.069 1.00 95.44 87 VAL A N 1
ATOM 720 C CA . VAL A 1 87 ? -9.510 0.568 1.390 1.00 95.44 87 VAL A CA 1
ATOM 721 C C . VAL A 1 87 ? -8.261 0.134 0.625 1.00 95.44 87 VAL A C 1
ATOM 723 O O . VAL A 1 87 ? -7.945 -1.055 0.545 1.00 95.44 87 VAL A O 1
ATOM 726 N N . THR A 1 88 ? -7.547 1.113 0.064 1.00 95.81 88 THR A N 1
ATOM 727 C CA . THR A 1 88 ? -6.208 0.953 -0.521 1.00 95.81 88 THR A CA 1
ATOM 728 C C . THR A 1 88 ? -5.198 1.777 0.272 1.00 95.81 88 THR A C 1
ATOM 730 O O . THR A 1 88 ? -5.364 2.992 0.380 1.00 95.81 88 THR A O 1
ATOM 733 N N . PHE A 1 89 ? -4.142 1.141 0.779 1.00 95.94 89 PHE A N 1
ATOM 734 C CA . PHE A 1 89 ? -3.022 1.836 1.404 1.00 95.94 89 PHE A CA 1
ATOM 735 C C . PHE A 1 89 ? -2.125 2.459 0.325 1.00 95.94 89 PHE A C 1
ATOM 737 O O . PHE A 1 89 ? -1.701 1.770 -0.603 1.00 95.94 89 PHE A O 1
ATOM 744 N N . HIS A 1 90 ? -1.879 3.764 0.388 1.00 93.38 90 HIS A N 1
ATOM 745 C CA . HIS A 1 90 ? -1.224 4.517 -0.683 1.00 93.38 90 HIS A CA 1
ATOM 746 C C . HIS A 1 90 ? 0.312 4.517 -0.604 1.00 93.38 90 HIS A C 1
ATOM 748 O O . HIS A 1 90 ? 0.907 3.830 0.222 1.00 93.38 90 HIS A O 1
ATOM 754 N N . LYS A 1 91 ? 0.961 5.349 -1.432 1.00 92.31 91 LYS A N 1
ATOM 755 C CA . LYS A 1 91 ? 2.424 5.379 -1.607 1.00 92.31 91 LYS A CA 1
ATOM 756 C C . LYS A 1 91 ? 3.253 5.719 -0.366 1.00 92.31 91 LYS A C 1
ATOM 758 O O . LYS A 1 91 ? 4.448 5.465 -0.419 1.00 92.31 91 LYS A O 1
ATOM 763 N N . ALA A 1 92 ? 2.660 6.186 0.735 1.00 91.50 92 ALA A N 1
ATOM 764 C CA . ALA A 1 92 ? 3.360 6.237 2.025 1.00 91.50 92 ALA A CA 1
ATOM 765 C C . ALA A 1 92 ? 3.962 4.873 2.426 1.00 91.50 92 ALA A C 1
ATOM 767 O O . ALA A 1 92 ? 4.960 4.824 3.128 1.00 91.50 92 ALA A O 1
ATOM 768 N N . PHE A 1 93 ? 3.427 3.757 1.912 1.00 96.56 93 PHE A N 1
ATOM 769 C CA . PHE A 1 93 ? 4.055 2.440 2.049 1.00 96.56 93 PHE A CA 1
ATOM 770 C C . PHE A 1 93 ? 5.524 2.418 1.587 1.00 96.56 93 PHE A C 1
ATOM 772 O O . PHE A 1 93 ? 6.363 1.782 2.217 1.00 96.56 93 PHE A O 1
ATOM 779 N N . ASP A 1 94 ? 5.855 3.126 0.502 1.00 96.44 94 ASP A N 1
ATOM 780 C CA . ASP A 1 94 ? 7.212 3.151 -0.057 1.00 96.44 94 ASP A CA 1
ATOM 781 C C . ASP A 1 94 ? 8.203 3.967 0.792 1.00 96.44 94 ASP A C 1
ATOM 783 O O . ASP A 1 94 ? 9.400 3.933 0.518 1.00 96.44 94 ASP A O 1
ATOM 787 N N . GLU A 1 95 ? 7.718 4.691 1.804 1.00 94.12 95 GLU A N 1
ATOM 788 C CA . GLU A 1 95 ? 8.534 5.455 2.757 1.00 94.12 95 GLU A CA 1
ATOM 789 C C . GLU A 1 95 ? 8.902 4.630 4.000 1.00 94.12 95 GLU A C 1
ATOM 791 O O . GLU A 1 95 ? 9.707 5.073 4.824 1.00 94.12 95 GLU A O 1
ATOM 796 N N . THR A 1 96 ? 8.336 3.424 4.126 1.00 95.56 96 THR A N 1
ATOM 797 C CA . THR A 1 96 ? 8.626 2.512 5.233 1.00 95.56 96 THR A CA 1
ATOM 798 C C . THR A 1 96 ? 10.039 1.922 5.098 1.00 95.56 96 THR A C 1
ATOM 800 O O . THR A 1 96 ? 10.455 1.541 3.999 1.00 95.56 96 THR A O 1
ATOM 803 N N . PRO A 1 97 ? 10.811 1.826 6.195 1.00 94.62 97 PRO A N 1
ATOM 804 C CA . PRO A 1 97 ? 12.170 1.286 6.169 1.00 94.62 97 PRO A CA 1
ATOM 805 C C . PRO A 1 97 ? 12.208 -0.241 6.003 1.00 94.62 97 PRO A C 1
ATOM 807 O O . PRO A 1 97 ? 13.168 -0.764 5.440 1.00 94.62 97 PRO A O 1
ATOM 810 N N . ASP A 1 98 ? 11.175 -0.954 6.465 1.00 97.62 98 ASP A N 1
ATOM 811 C CA . ASP A 1 98 ? 11.024 -2.403 6.309 1.00 97.62 98 ASP A CA 1
ATOM 812 C C . ASP A 1 98 ? 9.676 -2.728 5.658 1.00 97.62 98 ASP A C 1
ATOM 814 O O . ASP A 1 98 ? 8.635 -2.809 6.315 1.00 97.62 98 ASP A O 1
ATOM 818 N N . TYR A 1 99 ? 9.711 -2.948 4.343 1.00 98.00 99 TYR A N 1
ATOM 819 C CA . TYR A 1 99 ? 8.512 -3.258 3.572 1.00 98.00 99 TYR A CA 1
ATOM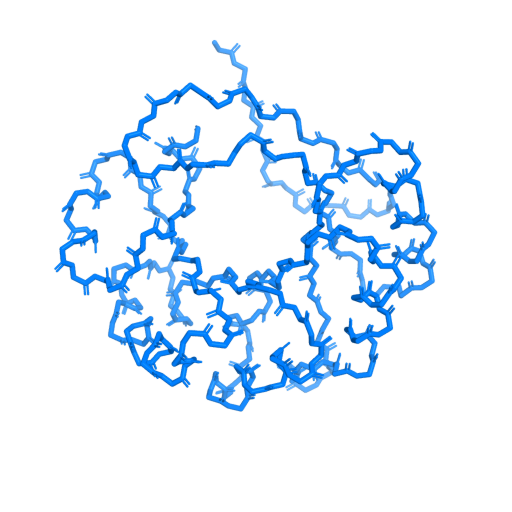 820 C C . TYR A 1 99 ? 7.904 -4.623 3.934 1.00 98.00 99 TYR A C 1
ATOM 822 O O . TYR A 1 99 ? 6.717 -4.837 3.687 1.00 98.00 99 TYR A O 1
ATOM 830 N N . ARG A 1 100 ? 8.689 -5.564 4.488 1.00 98.56 100 ARG A N 1
ATOM 831 C CA . ARG A 1 100 ? 8.185 -6.897 4.849 1.00 98.56 100 ARG A CA 1
ATOM 832 C C . AR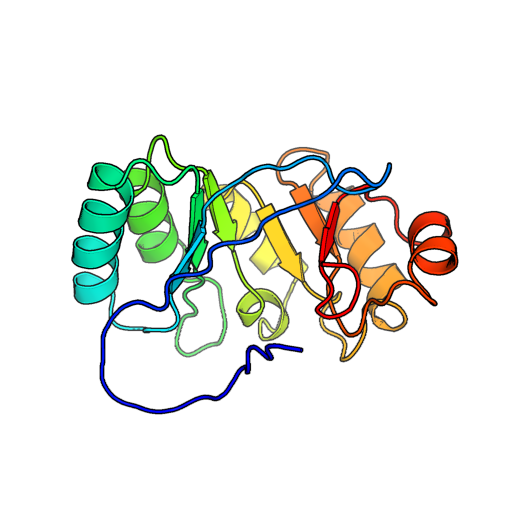G A 1 100 ? 7.288 -6.801 6.065 1.00 98.56 100 ARG A C 1
ATOM 834 O O . ARG A 1 100 ? 6.203 -7.375 6.042 1.00 98.56 100 ARG A O 1
ATOM 841 N N . GLN A 1 101 ? 7.722 -6.059 7.083 1.00 98.56 101 GLN A N 1
ATOM 842 C CA . GLN A 1 101 ? 6.897 -5.785 8.256 1.00 98.56 101 GLN A CA 1
ATOM 843 C C . GLN A 1 101 ? 5.709 -4.890 7.888 1.00 98.56 101 GLN A C 1
ATOM 845 O O . GLN A 1 101 ? 4.575 -5.220 8.221 1.00 98.56 101 GLN A O 1
ATOM 850 N N . ALA A 1 102 ? 5.937 -3.827 7.107 1.00 98.44 102 ALA A N 1
ATOM 851 C CA . ALA A 1 102 ? 4.866 -2.929 6.677 1.00 98.44 102 ALA A CA 1
ATOM 852 C C . ALA A 1 102 ? 3.747 -3.657 5.909 1.00 98.44 102 ALA A C 1
ATOM 854 O O . ALA A 1 102 ? 2.573 -3.322 6.057 1.00 98.44 102 ALA A O 1
ATOM 855 N N . LEU A 1 103 ? 4.083 -4.666 5.096 1.00 98.75 103 LEU A N 1
ATOM 856 C CA . LEU A 1 103 ? 3.091 -5.497 4.412 1.00 98.75 103 LEU A CA 1
ATOM 857 C C . LEU A 1 103 ? 2.180 -6.227 5.409 1.00 98.75 103 LEU A C 1
ATOM 859 O O . LEU A 1 103 ? 0.958 -6.189 5.255 1.00 98.75 103 LEU A O 1
ATOM 863 N N . GLU A 1 104 ? 2.756 -6.863 6.430 1.00 98.75 104 GLU A N 1
ATOM 864 C CA . GLU A 1 104 ? 1.986 -7.550 7.475 1.00 98.75 104 GLU A CA 1
ATOM 865 C C . GLU A 1 104 ? 1.140 -6.569 8.294 1.00 98.75 104 GLU A C 1
ATOM 867 O O . GLU A 1 104 ? -0.018 -6.856 8.596 1.00 98.75 104 GLU A O 1
ATOM 872 N N . ASP A 1 105 ? 1.672 -5.382 8.574 1.00 98.62 105 ASP A N 1
ATOM 873 C CA . ASP A 1 105 ? 0.982 -4.333 9.324 1.00 98.62 105 ASP A CA 1
ATOM 874 C C . ASP A 1 105 ? -0.260 -3.818 8.582 1.00 98.62 105 ASP A C 1
ATOM 876 O O . ASP A 1 105 ? -1.337 -3.684 9.169 1.00 98.62 105 ASP A O 1
ATOM 880 N N . VAL A 1 106 ? -0.152 -3.581 7.270 1.00 98.62 106 VAL A N 1
ATOM 881 C CA . VAL A 1 106 ? -1.293 -3.157 6.442 1.00 98.62 106 VAL A CA 1
ATOM 882 C C . VAL A 1 106 ? -2.349 -4.265 6.335 1.00 98.62 106 VAL A C 1
ATOM 884 O O . VAL A 1 106 ? -3.548 -3.972 6.372 1.00 98.62 106 VAL A O 1
ATOM 887 N N . ILE A 1 107 ? -1.928 -5.533 6.244 1.00 98.56 107 ILE A N 1
ATOM 888 C CA . ILE A 1 107 ? -2.840 -6.687 6.290 1.00 98.56 107 ILE A CA 1
ATOM 889 C C . ILE A 1 107 ? -3.567 -6.728 7.641 1.00 98.56 107 ILE A C 1
ATOM 891 O O . ILE A 1 107 ? -4.790 -6.859 7.676 1.00 98.56 107 ILE A O 1
ATOM 895 N N . ALA A 1 108 ? -2.839 -6.568 8.748 1.00 98.38 108 ALA A N 1
ATOM 896 C CA . ALA A 1 108 ? -3.390 -6.577 10.103 1.00 98.38 108 ALA A CA 1
ATOM 897 C C . ALA A 1 108 ? -4.318 -5.383 10.395 1.00 98.38 108 ALA A C 1
ATOM 899 O O . ALA A 1 108 ? -5.172 -5.463 11.285 1.00 98.38 108 ALA A O 1
ATOM 900 N N . ALA A 1 109 ? -4.160 -4.280 9.662 1.00 98.19 109 ALA A N 1
ATOM 901 C CA . ALA A 1 109 ? -5.069 -3.139 9.690 1.00 98.19 109 ALA A CA 1
ATOM 902 C C . ALA A 1 109 ? -6.332 -3.345 8.828 1.00 98.19 109 ALA A C 1
ATOM 904 O O . ALA A 1 109 ? -7.287 -2.586 8.958 1.00 98.19 109 ALA A O 1
ATOM 905 N N . GLY A 1 110 ? -6.368 -4.370 7.967 1.00 98.00 110 GLY A N 1
ATOM 906 C CA . GLY A 1 110 ? -7.555 -4.761 7.199 1.00 98.00 110 GLY A CA 1
ATOM 907 C C . GLY A 1 110 ? -7.715 -4.080 5.835 1.00 98.00 110 GLY A C 1
ATOM 908 O O . GLY A 1 110 ? -8.781 -4.179 5.223 1.00 98.00 110 GLY A O 1
ATOM 909 N N . ALA A 1 111 ? -6.689 -3.393 5.322 1.00 97.69 111 ALA A N 1
ATOM 910 C CA . ALA A 1 111 ? -6.756 -2.839 3.971 1.00 97.69 111 ALA A CA 1
ATOM 911 C C . ALA A 1 111 ? -6.773 -3.958 2.912 1.00 97.69 111 ALA A C 1
ATOM 913 O O . ALA A 1 111 ? -6.163 -5.012 3.074 1.00 97.69 111 ALA A O 1
ATOM 914 N N . LEU A 1 112 ? -7.444 -3.718 1.782 1.00 97.06 112 LEU A N 1
ATOM 915 C CA . LEU A 1 112 ? -7.593 -4.726 0.720 1.00 97.06 112 LEU A CA 1
ATOM 916 C C . LEU A 1 112 ? -6.534 -4.614 -0.378 1.00 97.06 112 LEU A C 1
ATOM 91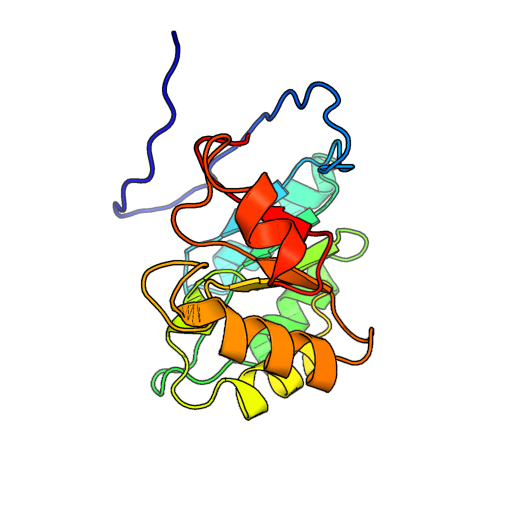8 O O . LEU A 1 112 ? -6.353 -5.548 -1.168 1.00 97.06 112 LEU A O 1
ATOM 922 N N . ARG A 1 113 ? -5.861 -3.464 -0.473 1.00 97.69 113 ARG A N 1
ATOM 923 C CA . ARG A 1 113 ? -4.839 -3.199 -1.487 1.00 97.69 113 ARG A CA 1
ATOM 924 C C . ARG A 1 113 ? -3.693 -2.364 -0.924 1.00 97.69 113 ARG A C 1
ATOM 926 O O . ARG A 1 113 ? -3.937 -1.502 -0.087 1.00 97.69 113 ARG A O 1
ATOM 933 N N . ILE A 1 114 ? -2.492 -2.541 -1.469 1.00 98.06 114 ILE A N 1
ATOM 934 C C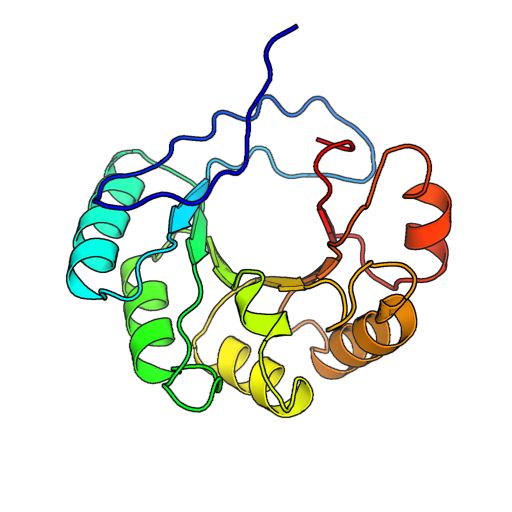A . ILE A 1 114 ? -1.352 -1.624 -1.305 1.00 98.06 114 ILE A CA 1
ATOM 935 C C . ILE A 1 114 ? -0.963 -1.073 -2.677 1.00 98.06 114 ILE A C 1
ATOM 937 O O . ILE A 1 114 ? -0.796 -1.836 -3.626 1.00 98.06 114 ILE A O 1
ATOM 941 N N . LEU A 1 115 ? -0.796 0.244 -2.778 1.00 96.38 115 LEU A N 1
ATOM 942 C CA . LEU A 1 115 ? -0.259 0.941 -3.942 1.00 96.38 115 LEU A CA 1
ATOM 943 C C . LEU A 1 115 ? 1.223 1.261 -3.714 1.00 96.38 115 LEU A C 1
ATOM 945 O O . LEU A 1 115 ? 1.552 2.127 -2.908 1.00 96.38 115 LEU A O 1
ATOM 949 N N . THR A 1 116 ? 2.111 0.609 -4.461 1.00 97.56 116 THR A N 1
ATOM 950 C CA . THR A 1 116 ? 3.565 0.669 -4.223 1.00 97.56 116 THR A CA 1
ATOM 951 C C . THR A 1 116 ? 4.349 0.617 -5.533 1.00 97.56 116 THR A C 1
ATOM 953 O O . THR A 1 116 ? 3.898 0.037 -6.522 1.00 97.56 116 THR A O 1
ATOM 956 N N . SER A 1 117 ? 5.525 1.246 -5.564 1.00 97.06 117 SER A N 1
ATOM 957 C CA . SER A 1 117 ? 6.518 1.074 -6.638 1.00 97.06 117 SER A CA 1
ATOM 958 C C . SER A 1 117 ? 7.644 0.111 -6.273 1.00 97.06 117 SER A C 1
ATOM 960 O O . SER A 1 117 ? 8.701 0.157 -6.893 1.00 97.06 117 SER A O 1
ATOM 962 N N . GLY A 1 118 ? 7.440 -0.743 -5.268 1.00 97.62 118 GLY A N 1
ATOM 963 C CA . GLY A 1 118 ? 8.477 -1.635 -4.764 1.00 97.62 118 GLY A CA 1
ATOM 964 C C . GLY A 1 118 ? 9.570 -0.886 -4.021 1.00 97.62 118 GLY A C 1
ATOM 965 O O . GLY A 1 118 ? 10.730 -1.207 -4.230 1.00 97.62 118 GLY A O 1
ATOM 966 N N . THR A 1 119 ? 9.219 0.163 -3.263 1.00 96.62 119 THR A N 1
ATOM 967 C CA . THR A 1 119 ? 10.155 1.051 -2.537 1.00 96.62 119 THR A CA 1
ATOM 968 C C . THR A 1 119 ? 11.220 1.737 -3.412 1.00 96.62 119 THR A C 1
ATOM 970 O O . THR A 1 119 ? 12.205 2.287 -2.918 1.00 96.62 119 THR A O 1
ATOM 973 N N . LYS A 1 120 ? 11.026 1.749 -4.740 1.00 97.38 120 LYS A N 1
ATOM 974 C CA . LYS A 1 120 ? 11.896 2.417 -5.726 1.00 97.38 120 LYS A CA 1
ATOM 975 C C . LYS A 1 120 ? 11.193 3.575 -6.425 1.00 97.38 120 LYS A C 1
ATOM 977 O O . LYS A 1 120 ? 9.983 3.757 -6.310 1.00 97.38 120 LYS A O 1
ATOM 982 N N . SER A 1 121 ? 11.946 4.352 -7.205 1.00 94.44 121 SER A N 1
ATOM 983 C CA . SER A 1 121 ? 11.403 5.486 -7.969 1.00 94.44 121 SER A CA 1
ATOM 984 C C . SER A 1 121 ? 10.450 5.054 -9.092 1.00 94.44 121 SER A C 1
ATOM 986 O O . SER A 1 121 ? 9.580 5.829 -9.507 1.00 94.44 121 SER A O 1
ATOM 988 N N . THR A 1 122 ? 10.599 3.831 -9.606 1.00 96.00 122 THR A N 1
ATOM 989 C CA . THR A 1 122 ? 9.782 3.282 -10.697 1.00 96.00 122 THR A CA 1
ATOM 990 C C . THR A 1 122 ? 9.396 1.825 -10.454 1.00 96.00 122 THR A C 1
ATOM 992 O O . THR A 1 122 ? 10.124 1.092 -9.790 1.00 96.00 122 THR A O 1
ATOM 995 N N . ALA A 1 123 ? 8.281 1.384 -11.051 1.00 95.19 123 ALA A N 1
ATOM 996 C CA . ALA A 1 123 ? 7.856 -0.019 -11.003 1.00 95.19 123 ALA A CA 1
ATOM 997 C C . ALA A 1 123 ? 8.899 -0.968 -11.610 1.00 95.19 123 ALA A C 1
ATOM 999 O O . ALA A 1 123 ? 9.029 -2.104 -11.173 1.00 95.19 123 ALA A O 1
ATOM 1000 N N . THR A 1 124 ? 9.634 -0.504 -12.626 1.00 96.56 124 THR A N 1
ATOM 1001 C CA . THR A 1 124 ? 10.700 -1.280 -13.265 1.00 96.56 124 THR A CA 1
ATOM 1002 C C . THR A 1 124 ? 11.822 -1.572 -12.274 1.00 96.56 124 THR A C 1
ATOM 1004 O O . THR A 1 124 ? 12.199 -2.728 -12.104 1.00 96.56 124 THR A O 1
ATOM 1007 N N . GLU A 1 125 ? 12.322 -0.538 -11.592 1.00 97.94 125 GLU A N 1
ATOM 1008 C CA . GLU A 1 125 ? 13.388 -0.672 -10.590 1.00 97.94 125 GLU A CA 1
ATOM 1009 C C . GLU A 1 125 ? 12.938 -1.491 -9.377 1.00 97.94 125 GLU A C 1
ATOM 1011 O O . GLU A 1 125 ? 13.739 -2.217 -8.802 1.00 97.94 125 GLU A O 1
ATOM 1016 N N . GLY A 1 126 ? 11.668 -1.375 -8.981 1.00 98.12 126 GLY A N 1
ATOM 1017 C CA . GLY A 1 126 ? 11.103 -2.112 -7.851 1.00 98.12 126 GLY A CA 1
ATOM 1018 C C . GLY A 1 126 ? 10.487 -3.462 -8.212 1.00 98.12 126 GLY A C 1
ATOM 1019 O O . GLY A 1 126 ? 9.827 -4.052 -7.365 1.00 98.12 126 GLY A O 1
ATOM 1020 N N . SER A 1 127 ? 10.646 -3.951 -9.445 1.00 98.12 127 SER A N 1
ATOM 1021 C CA . SER A 1 127 ? 9.934 -5.143 -9.936 1.00 98.12 127 SER A CA 1
ATOM 1022 C C . SER A 1 127 ? 10.226 -6.411 -9.128 1.00 98.12 127 SER A C 1
ATOM 1024 O O . SER A 1 127 ? 9.302 -7.167 -8.830 1.00 98.12 127 SER A O 1
ATOM 1026 N N . GLU A 1 128 ? 11.476 -6.613 -8.708 1.00 98.50 128 GLU A N 1
ATOM 1027 C CA . GLU A 1 128 ? 11.868 -7.728 -7.836 1.00 98.50 128 GLU A CA 1
ATOM 1028 C C . GLU A 1 128 ? 11.170 -7.636 -6.472 1.00 98.50 128 GLU A C 1
ATOM 1030 O O . GLU A 1 128 ? 10.471 -8.565 -6.071 1.00 98.50 128 GLU A O 1
ATOM 1035 N N . ILE A 1 129 ? 11.237 -6.470 -5.820 1.00 98.56 129 ILE A N 1
ATOM 1036 C CA . ILE A 1 129 ? 10.593 -6.221 -4.520 1.00 98.56 129 ILE A CA 1
ATOM 1037 C C . ILE A 1 129 ? 9.067 -6.369 -4.626 1.00 98.56 129 ILE A C 1
ATOM 1039 O O . ILE A 1 129 ? 8.431 -6.937 -3.740 1.00 98.56 129 ILE A O 1
ATOM 1043 N N . LEU A 1 130 ? 8.457 -5.910 -5.723 1.00 98.62 130 LEU A N 1
ATOM 1044 C CA . LEU A 1 130 ? 7.031 -6.107 -5.993 1.00 98.62 130 LEU A CA 1
ATOM 1045 C C . LEU A 1 130 ? 6.668 -7.594 -6.041 1.00 98.62 130 LEU A C 1
ATOM 1047 O O . LEU A 1 130 ? 5.672 -7.991 -5.442 1.00 98.62 130 LEU A O 1
ATOM 1051 N N . ASN A 1 131 ? 7.473 -8.424 -6.706 1.00 98.69 131 ASN A N 1
ATOM 1052 C CA . ASN A 1 131 ? 7.243 -9.868 -6.755 1.00 98.69 131 ASN A CA 1
ATOM 1053 C C . ASN A 1 131 ? 7.434 -10.541 -5.396 1.00 98.69 131 ASN A C 1
ATOM 1055 O O . ASN A 1 131 ? 6.651 -11.425 -5.048 1.00 98.69 131 ASN A O 1
ATOM 1059 N N . GLU A 1 132 ? 8.420 -10.107 -4.612 1.00 98.69 132 GLU A N 1
ATOM 1060 C CA . GLU A 1 132 ? 8.608 -10.584 -3.240 1.00 98.69 132 GLU A CA 1
ATOM 1061 C C . GLU A 1 132 ? 7.406 -10.236 -2.356 1.00 98.69 132 GLU A C 1
ATOM 1063 O O . GLU A 1 132 ? 6.905 -11.098 -1.636 1.00 98.69 132 GLU A O 1
ATOM 1068 N N . MET A 1 133 ? 6.882 -9.011 -2.461 1.00 98.56 133 MET A N 1
ATOM 1069 C CA . MET A 1 133 ? 5.662 -8.602 -1.763 1.00 98.56 133 MET A CA 1
ATOM 1070 C C . MET A 1 133 ? 4.441 -9.405 -2.208 1.00 98.56 133 MET A C 1
ATOM 1072 O O . MET A 1 133 ? 3.645 -9.811 -1.369 1.00 98.56 133 MET A O 1
ATOM 1076 N N . ILE A 1 134 ? 4.279 -9.657 -3.509 1.00 98.62 134 ILE A N 1
ATOM 1077 C CA . ILE A 1 134 ? 3.176 -10.474 -4.038 1.00 98.62 134 ILE A CA 1
ATOM 1078 C C . ILE A 1 134 ? 3.249 -11.899 -3.476 1.00 98.62 134 ILE A C 1
ATOM 1080 O O . ILE A 1 134 ? 2.230 -12.442 -3.043 1.00 98.62 134 ILE A O 1
ATOM 1084 N N . ALA A 1 135 ? 4.447 -12.487 -3.446 1.00 98.62 135 ALA A N 1
ATOM 1085 C CA . ALA A 1 135 ? 4.669 -13.811 -2.882 1.00 98.62 135 ALA A CA 1
ATOM 1086 C C . ALA A 1 135 ? 4.374 -13.840 -1.374 1.00 98.62 135 ALA A C 1
ATOM 1088 O O . ALA A 1 135 ? 3.624 -14.701 -0.916 1.00 98.62 135 ALA A O 1
ATOM 1089 N N . GLN A 1 136 ? 4.891 -12.870 -0.612 1.00 98.50 136 GLN A N 1
ATOM 1090 C CA . GLN A 1 136 ? 4.653 -12.763 0.830 1.00 98.50 136 GLN A CA 1
ATOM 1091 C C . GLN A 1 136 ? 3.170 -12.510 1.149 1.00 98.50 136 GLN A C 1
ATOM 1093 O O . GLN A 1 136 ? 2.618 -13.113 2.071 1.00 98.50 136 GLN A O 1
ATOM 1098 N N . ALA A 1 137 ? 2.491 -11.666 0.368 1.00 98.25 137 ALA A N 1
ATOM 1099 C CA . ALA A 1 137 ? 1.069 -11.385 0.528 1.00 98.25 137 ALA A CA 1
ATOM 1100 C C . ALA A 1 137 ? 0.229 -12.662 0.403 1.00 98.25 137 ALA A C 1
ATOM 1102 O O . ALA A 1 137 ? -0.764 -12.802 1.117 1.00 98.25 137 ALA A O 1
ATOM 1103 N N . SER A 1 138 ? 0.632 -13.609 -0.456 1.00 97.75 138 SER A N 1
ATOM 1104 C CA . SER A 1 138 ? -0.014 -14.921 -0.612 1.00 97.75 138 SER A CA 1
ATOM 1105 C C . SER A 1 138 ? -1.541 -14.810 -0.782 1.00 97.75 138 SER A C 1
ATOM 1107 O O . SER A 1 138 ? -2.333 -15.518 -0.166 1.00 97.75 138 SER A O 1
ATOM 1109 N N . GLY A 1 139 ? -1.978 -13.818 -1.565 1.00 96.75 139 GLY A N 1
ATOM 1110 C CA . GLY A 1 139 ? -3.394 -13.543 -1.832 1.00 96.75 139 GLY A CA 1
ATOM 1111 C C . GLY A 1 139 ? -4.184 -12.869 -0.699 1.00 96.75 139 GLY A C 1
ATOM 1112 O O . GLY A 1 139 ? -5.340 -12.519 -0.926 1.00 96.75 139 GLY A O 1
ATOM 1113 N N . ARG A 1 140 ? -3.589 -12.631 0.482 1.00 98.12 140 ARG A N 1
ATOM 1114 C CA . ARG A 1 140 ? -4.245 -11.961 1.628 1.00 98.12 140 ARG A CA 1
ATOM 1115 C C . ARG A 1 140 ? -4.563 -10.490 1.357 1.00 98.12 140 ARG A C 1
ATOM 1117 O O . ARG A 1 140 ? -5.540 -9.963 1.874 1.00 98.12 140 ARG A O 1
ATOM 1124 N N . ILE A 1 141 ? -3.750 -9.841 0.526 1.00 97.88 141 ILE A N 1
ATOM 1125 C CA . ILE A 1 141 ? -3.918 -8.455 0.086 1.00 97.88 141 ILE A CA 1
ATOM 1126 C C . ILE A 1 141 ? -3.469 -8.319 -1.370 1.00 97.88 141 ILE A C 1
ATOM 1128 O O . ILE A 1 141 ? -2.599 -9.061 -1.832 1.00 97.88 141 ILE A O 1
ATOM 1132 N N . LYS A 1 142 ? -4.057 -7.381 -2.119 1.00 96.62 142 LYS A N 1
ATOM 1133 C CA . LYS A 1 142 ? -3.649 -7.125 -3.508 1.00 96.62 142 LYS A CA 1
ATOM 1134 C C . LYS A 1 142 ? -2.530 -6.089 -3.571 1.00 96.62 142 LYS A C 1
ATOM 1136 O O . LYS A 1 142 ? -2.674 -4.986 -3.047 1.00 96.62 142 LYS A O 1
ATOM 1141 N N . ILE A 1 143 ? -1.464 -6.403 -4.299 1.00 97.56 143 ILE A N 1
ATOM 1142 C CA . ILE A 1 143 ? -0.392 -5.450 -4.603 1.00 97.56 143 ILE A CA 1
ATOM 1143 C C . ILE A 1 143 ? -0.691 -4.770 -5.942 1.00 97.56 143 ILE A C 1
ATOM 1145 O O . ILE A 1 143 ? -0.742 -5.427 -6.985 1.00 97.56 143 ILE A O 1
ATOM 1149 N N . VAL A 1 144 ? -0.899 -3.454 -5.898 1.00 95.81 144 VAL A N 1
ATOM 1150 C CA . VAL A 1 144 ? -1.117 -2.586 -7.059 1.00 95.81 144 VAL A CA 1
ATOM 1151 C C . VAL A 1 144 ? 0.216 -1.947 -7.434 1.00 95.81 144 VAL A C 1
ATOM 1153 O O . VAL A 1 144 ? 0.692 -1.030 -6.759 1.00 95.81 144 VAL A O 1
ATOM 1156 N N . ALA A 1 145 ? 0.819 -2.424 -8.522 1.00 94.44 145 ALA A N 1
ATOM 1157 C CA . ALA A 1 145 ? 2.087 -1.901 -9.008 1.00 94.44 145 ALA A CA 1
ATOM 1158 C C . ALA A 1 145 ? 1.906 -0.472 -9.541 1.00 94.44 145 ALA A C 1
ATOM 1160 O O . ALA A 1 145 ? 1.061 -0.208 -10.400 1.00 94.44 145 ALA A O 1
ATOM 1161 N N . ALA A 1 146 ? 2.722 0.454 -9.048 1.00 92.50 146 ALA A N 1
ATOM 1162 C CA . ALA A 1 146 ? 2.742 1.860 -9.432 1.00 92.50 146 ALA A CA 1
ATOM 1163 C C . ALA A 1 146 ? 4.176 2.353 -9.668 1.00 92.50 146 ALA A C 1
ATOM 1165 O O . ALA A 1 146 ? 5.141 1.646 -9.422 1.00 92.50 146 ALA A O 1
ATOM 1166 N N . GLY A 1 147 ? 4.333 3.597 -10.132 1.00 91.06 147 GLY A N 1
ATOM 1167 C CA . GLY A 1 147 ? 5.646 4.215 -10.368 1.00 91.06 147 GLY A CA 1
ATOM 1168 C C . GLY A 1 147 ? 5.995 4.314 -11.851 1.00 91.06 147 GLY A C 1
ATOM 1169 O O . GLY A 1 147 ? 6.560 3.394 -12.436 1.00 91.06 147 GLY A O 1
ATOM 1170 N N . LYS A 1 148 ? 5.659 5.464 -12.453 1.00 91.31 148 LYS A N 1
ATOM 1171 C CA . LYS A 1 148 ? 5.898 5.810 -13.871 1.00 91.31 148 LYS A CA 1
ATOM 1172 C C . LYS A 1 148 ? 5.432 4.745 -14.882 1.00 91.31 148 LYS A C 1
ATOM 1174 O O . LYS A 1 148 ? 6.024 4.591 -15.948 1.00 91.31 148 LYS A O 1
ATOM 1179 N N . ILE A 1 149 ? 4.346 4.039 -14.576 1.00 87.31 149 ILE A N 1
ATOM 1180 C CA . ILE A 1 149 ? 3.733 3.088 -15.508 1.00 87.31 149 ILE A CA 1
ATOM 1181 C C . ILE A 1 149 ? 2.921 3.873 -16.555 1.00 87.31 149 ILE A C 1
ATOM 1183 O O . ILE A 1 149 ? 2.174 4.802 -16.226 1.00 87.31 149 ILE A O 1
ATOM 1187 N N . THR A 1 150 ? 3.111 3.546 -17.828 1.00 88.25 150 THR A N 1
ATOM 1188 C CA . THR A 1 150 ? 2.504 4.190 -19.000 1.00 88.25 150 THR A CA 1
ATOM 1189 C C . THR A 1 150 ? 2.005 3.119 -19.973 1.00 88.25 150 THR A C 1
ATOM 1191 O O . THR A 1 150 ? 2.369 1.948 -19.870 1.00 88.25 150 THR A O 1
ATOM 1194 N N . SER A 1 151 ? 1.200 3.508 -20.965 1.00 86.06 151 SER A N 1
ATOM 1195 C CA . SER A 1 151 ? 0.800 2.598 -22.047 1.00 86.06 151 SER A CA 1
ATOM 1196 C C . SER A 1 151 ? 1.980 2.008 -22.828 1.00 86.06 151 SER A C 1
ATOM 1198 O O . SER A 1 151 ? 1.819 0.991 -23.486 1.00 86.06 151 SER A O 1
ATOM 1200 N N . GLU A 1 152 ? 3.151 2.647 -22.784 1.00 88.12 152 GLU A N 1
ATOM 1201 C CA . GLU A 1 152 ? 4.346 2.228 -23.525 1.00 88.12 152 GLU A CA 1
ATOM 1202 C C . GLU A 1 152 ? 5.138 1.133 -22.794 1.00 88.12 152 GLU A C 1
ATOM 1204 O O . GLU A 1 152 ? 5.874 0.380 -23.430 1.00 88.12 152 GLU A O 1
ATOM 1209 N N . ASN A 1 153 ? 5.017 1.035 -21.462 1.00 90.62 153 ASN A N 1
ATOM 1210 C CA . ASN A 1 153 ? 5.793 0.084 -20.658 1.00 90.62 153 ASN A CA 1
ATOM 1211 C C . ASN A 1 153 ? 4.956 -1.006 -19.967 1.00 90.62 153 ASN A C 1
ATOM 1213 O O . ASN A 1 153 ? 5.537 -2.002 -19.534 1.00 90.62 153 ASN A O 1
ATOM 1217 N N . ILE A 1 154 ? 3.625 -0.880 -19.910 1.00 88.44 154 ILE A N 1
ATOM 1218 C CA . ILE A 1 154 ? 2.752 -1.841 -19.216 1.00 88.44 154 ILE A CA 1
ATOM 1219 C C . ILE A 1 154 ? 2.865 -3.273 -19.761 1.00 88.44 154 ILE A C 1
ATOM 1221 O O . ILE A 1 154 ? 2.911 -4.221 -18.983 1.00 88.44 154 ILE A O 1
ATOM 1225 N N . ASP A 1 155 ? 3.006 -3.452 -21.076 1.00 90.44 155 ASP A N 1
ATOM 1226 C CA . ASP A 1 155 ? 3.136 -4.783 -21.691 1.00 90.44 155 ASP A CA 1
ATOM 1227 C C . ASP A 1 155 ? 4.453 -5.477 -21.323 1.00 90.44 155 ASP A C 1
ATOM 1229 O O . ASP A 1 155 ? 4.543 -6.703 -21.317 1.00 90.44 155 ASP A O 1
ATOM 1233 N N . LYS A 1 156 ? 5.501 -4.699 -21.030 1.00 93.25 156 LYS A N 1
ATOM 1234 C CA . LYS A 1 156 ? 6.776 -5.234 -20.537 1.00 93.25 156 LYS A CA 1
ATOM 1235 C C . LYS A 1 156 ? 6.685 -5.533 -19.045 1.00 93.25 156 LYS A C 1
ATOM 1237 O O . LYS A 1 156 ? 7.102 -6.601 -18.616 1.00 93.25 156 LYS A O 1
ATOM 1242 N N . LEU A 1 157 ? 6.106 -4.613 -18.273 1.00 92.94 157 LEU A N 1
ATOM 1243 C CA . LEU A 1 157 ? 5.967 -4.742 -16.823 1.00 92.94 157 LEU A CA 1
ATOM 1244 C C . LEU A 1 157 ? 5.053 -5.906 -16.426 1.00 92.94 157 LEU A C 1
ATOM 1246 O O . LEU A 1 157 ? 5.402 -6.664 -15.529 1.00 92.94 157 LEU A O 1
ATOM 1250 N N . SER A 1 158 ? 3.948 -6.115 -17.141 1.00 92.69 158 SER A N 1
ATOM 1251 C CA . SER A 1 158 ? 3.022 -7.238 -16.917 1.00 92.69 158 SER A CA 1
ATOM 1252 C C . SER A 1 158 ? 3.632 -8.620 -17.163 1.00 92.69 158 SER A C 1
ATOM 1254 O O . SER A 1 158 ? 3.085 -9.615 -16.702 1.00 92.69 158 SER A O 1
ATOM 1256 N N . LYS A 1 159 ? 4.770 -8.701 -17.863 1.00 95.62 159 LYS A N 1
ATOM 1257 C CA . LYS A 1 159 ? 5.511 -9.955 -18.064 1.00 95.62 159 LYS A CA 1
ATOM 1258 C C . LYS A 1 159 ? 6.517 -10.249 -16.957 1.00 95.62 159 LYS A C 1
ATOM 1260 O O . LYS A 1 159 ? 6.968 -11.384 -16.864 1.00 95.62 159 LYS A O 1
ATOM 1265 N N . ILE A 1 160 ? 6.909 -9.238 -16.180 1.00 97.00 160 ILE A N 1
ATOM 1266 C CA . ILE A 1 160 ? 7.957 -9.367 -15.158 1.00 97.00 160 ILE A CA 1
ATOM 1267 C C . ILE A 1 160 ? 7.438 -9.148 -13.735 1.00 97.00 160 ILE A C 1
ATOM 1269 O O . ILE A 1 160 ? 8.102 -9.569 -12.799 1.00 97.00 160 ILE A O 1
ATOM 1273 N N . ILE A 1 161 ? 6.276 -8.511 -13.555 1.00 96.44 161 ILE A N 1
ATOM 1274 C CA . ILE A 1 161 ? 5.614 -8.341 -12.257 1.00 96.44 161 ILE A CA 1
ATOM 1275 C C . ILE A 1 161 ? 4.379 -9.241 -12.226 1.00 96.44 161 ILE A C 1
ATOM 1277 O O . ILE A 1 161 ? 3.485 -9.106 -13.060 1.00 96.44 161 ILE A O 1
ATOM 1281 N N . ASN A 1 162 ? 4.298 -10.110 -11.224 1.00 95.38 162 ASN A N 1
ATOM 1282 C CA . ASN A 1 162 ? 3.283 -11.155 -11.084 1.00 95.38 162 ASN A CA 1
ATOM 1283 C C . ASN A 1 162 ? 1.945 -10.633 -10.526 1.00 95.38 162 ASN A C 1
ATOM 1285 O O . ASN A 1 162 ? 1.345 -11.236 -9.638 1.00 95.38 162 ASN A O 1
ATOM 1289 N N . THR A 1 163 ? 1.471 -9.492 -11.027 1.00 89.00 163 THR A N 1
ATOM 1290 C CA . THR A 1 163 ? 0.176 -8.903 -10.664 1.00 89.00 163 THR A CA 1
ATOM 1291 C C . THR A 1 163 ? -0.617 -8.537 -11.909 1.00 89.00 163 THR A C 1
ATOM 1293 O O . THR A 1 163 ? -0.056 -8.270 -12.967 1.00 89.00 163 THR A O 1
ATOM 1296 N N . ASN A 1 164 ? -1.938 -8.479 -11.762 1.00 86.56 164 ASN A N 1
ATOM 1297 C CA . ASN A 1 164 ? -2.845 -7.914 -12.763 1.00 86.56 164 ASN A CA 1
ATOM 1298 C C . ASN A 1 164 ? -3.320 -6.503 -12.377 1.00 86.56 164 ASN A C 1
ATOM 1300 O O . ASN A 1 164 ? -4.192 -5.942 -13.034 1.00 86.56 164 ASN A O 1
ATOM 1304 N N . GLU A 1 165 ? -2.792 -5.942 -11.289 1.00 88.12 165 GLU A N 1
ATOM 1305 C CA . GLU A 1 165 ? -3.209 -4.660 -10.731 1.00 88.12 165 GLU A CA 1
ATOM 1306 C C . GLU A 1 165 ? -2.104 -3.620 -10.987 1.00 88.12 165 GLU A C 1
ATOM 1308 O O . GLU A 1 165 ? -1.056 -3.636 -10.340 1.00 88.12 165 GLU A O 1
ATOM 1313 N N . PHE A 1 166 ? -2.335 -2.709 -11.935 1.00 87.44 166 PHE A N 1
ATOM 1314 C CA . PHE A 1 166 ? -1.389 -1.652 -12.308 1.00 87.44 166 PHE A CA 1
ATOM 1315 C C . PHE A 1 166 ? -2.025 -0.268 -12.191 1.00 87.44 166 PHE A C 1
ATOM 1317 O O . PHE A 1 166 ? -3.183 -0.062 -12.556 1.00 87.44 166 PHE A O 1
ATOM 1324 N N . HIS A 1 167 ? -1.238 0.707 -11.745 1.00 84.75 167 HIS A N 1
ATOM 1325 C CA . HIS A 1 167 ? -1.638 2.103 -11.646 1.00 84.75 167 HIS A CA 1
ATOM 1326 C C . HIS A 1 167 ? -0.584 3.022 -12.274 1.00 84.75 167 HIS A C 1
ATOM 1328 O O . HIS A 1 167 ? 0.591 3.019 -11.901 1.00 84.75 167 HIS A O 1
ATOM 1334 N N . GLY A 1 168 ? -1.009 3.871 -13.208 1.00 80.12 168 GLY A N 1
ATOM 1335 C CA . GLY A 1 168 ? -0.119 4.829 -13.847 1.00 80.12 168 GLY A CA 1
ATOM 1336 C C . GLY A 1 168 ? -0.865 5.972 -14.515 1.00 80.12 168 GLY A C 1
ATOM 1337 O O . GLY A 1 168 ? -1.800 5.750 -15.277 1.00 80.12 168 GLY A O 1
ATOM 1338 N N . LYS A 1 169 ? -0.402 7.205 -14.280 1.00 63.22 169 LYS A N 1
ATOM 1339 C CA . LYS A 1 169 ? -1.017 8.458 -14.761 1.00 63.22 169 LYS A CA 1
ATOM 1340 C C . LYS A 1 169 ? -1.253 8.518 -16.283 1.00 63.22 169 LYS A C 1
ATOM 1342 O O . LYS A 1 169 ? -2.018 9.355 -16.737 1.00 63.22 169 LYS A O 1
ATOM 1347 N N . ARG A 1 170 ? -0.559 7.687 -17.072 1.00 57.69 170 ARG A N 1
ATOM 1348 C CA . ARG A 1 170 ? -0.645 7.631 -18.547 1.00 57.69 170 ARG A CA 1
ATOM 1349 C C . ARG A 1 170 ? -1.194 6.296 -19.075 1.00 57.69 170 ARG A C 1
ATOM 1351 O O . ARG A 1 170 ? -0.991 5.972 -20.242 1.00 57.69 170 ARG A O 1
ATOM 1358 N N . ILE A 1 171 ? -1.790 5.489 -18.202 1.00 49.94 171 ILE A N 1
ATOM 1359 C CA . ILE A 1 171 ? -2.554 4.276 -18.552 1.00 49.94 171 ILE A CA 1
ATOM 1360 C C . ILE A 1 171 ? -4.045 4.523 -18.326 1.00 49.94 171 ILE A C 1
ATOM 1362 O O . ILE A 1 171 ? -4.864 3.955 -19.048 1.00 49.94 171 ILE A O 1
ATOM 1366 N N . VAL A 1 172 ? -4.344 5.363 -17.325 1.00 42.78 172 VAL A N 1
ATOM 1367 C CA . VAL A 1 172 ? -5.668 5.863 -16.944 1.00 42.78 172 VAL A CA 1
ATOM 1368 C C . VAL A 1 172 ? -6.129 7.027 -17.817 1.00 42.78 172 VAL A C 1
ATOM 1370 O O . VAL A 1 172 ? -5.276 7.882 -18.148 1.00 42.78 172 VAL A O 1
#

Secondary structure (DSSP, 8-state):
----------S---EE-------BTTB-----EEE---S-HHHHHHHHHHHHHTT-SEEEE--B-TTS-B-HHHHHHHHHHHTTSEEEE-GGGGG-S-HHHHHHHHHHTT-SEEEESTTSSSTTTTHHHHHHHHHHHTTSSEEEE-SS-BTTTHHHHHHHS--S-B--TBT-